Protein AF-A0A968Z3E8-F1 (afdb_monomer)

Secondary structure (DSSP, 8-state):
-------EEEE-SSEEEETTS-EEE-SSPPPGGG---HHHHHHHHHHHHHHHTT-

Sequence (55 aa):
MSRDKIKVVRVTTTEFELSDGRVYQHPIELEKDEVPTPEEFQEYCDHWKTFISSS

Solvent-accessible surface area (backbone atoms only — not comparable to full-atom values): 3355 Å² total; per-residue (Å²): 127,86,78,72,77,81,40,52,71,40,56,51,40,50,36,36,30,34,70,83,74,52,73,46,69,47,96,57,74,46,54,83,94,65,53,56,53,33,67,61,50,38,52,52,53,54,53,52,49,58,63,65,69,72,113

Nearest PDB structures (foldseek):
  6wnn-assembly1_A  TM=6.803E-01  e=2.588E+00  Bacillus subtilis
  2d0p-assembly1_C  TM=6.717E-01  e=3.337E+00  Klebsiella oxytoca
  8k2w-assembly1_N  TM=4.977E-01  e=6.302E+00  Lama glama

Structure (mmCIF, N/CA/C/O backbone):
data_AF-A0A968Z3E8-F1
#
_entry.id   AF-A0A968Z3E8-F1
#
loop_
_atom_site.group_PDB
_atom_site.id
_atom_site.type_symbol
_atom_site.label_atom_id
_atom_site.label_alt_id
_atom_site.label_comp_id
_atom_site.label_asym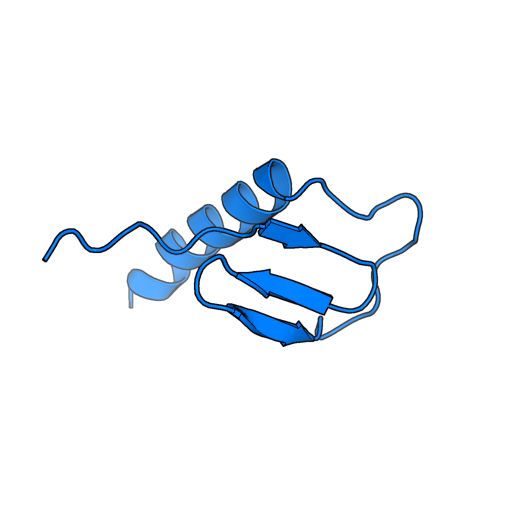_id
_atom_site.label_entity_id
_atom_site.label_seq_id
_atom_site.pdbx_PDB_ins_code
_atom_site.Cartn_x
_atom_site.Cartn_y
_atom_site.Cartn_z
_atom_site.occupancy
_atom_site.B_iso_or_equiv
_atom_site.auth_seq_id
_atom_site.auth_comp_id
_atom_site.auth_asym_id
_atom_site.auth_atom_id
_atom_site.pdbx_PDB_model_num
ATOM 1 N N . MET A 1 1 ? -7.047 7.266 -25.431 1.00 39.38 1 MET A N 1
ATOM 2 C CA . MET A 1 1 ? -7.556 6.678 -24.178 1.00 39.38 1 MET A CA 1
ATOM 3 C C . MET A 1 1 ? -6.702 7.227 -23.065 1.00 39.38 1 MET A C 1
ATOM 5 O O . MET A 1 1 ? -5.492 7.023 -23.106 1.00 39.38 1 MET A O 1
ATOM 9 N N . SER A 1 2 ? -7.287 8.021 -22.173 1.00 44.62 2 SER A N 1
ATOM 10 C CA . SER A 1 2 ? -6.600 8.450 -20.958 1.00 44.62 2 SER A CA 1
ATOM 11 C C . SER A 1 2 ? -6.109 7.183 -20.271 1.00 44.62 2 SER A C 1
ATOM 13 O O . SER A 1 2 ? -6.907 6.299 -19.982 1.00 44.62 2 SER A O 1
ATOM 15 N N . ARG A 1 3 ? -4.791 7.016 -20.124 1.00 54.28 3 ARG A N 1
ATOM 16 C CA . ARG A 1 3 ? -4.269 5.994 -19.219 1.00 54.28 3 ARG A CA 1
ATOM 17 C C . ARG A 1 3 ? -4.639 6.501 -17.838 1.00 54.28 3 ARG A C 1
ATOM 19 O O . ARG A 1 3 ? -3.880 7.293 -17.281 1.00 54.28 3 ARG A O 1
ATOM 26 N N . ASP A 1 4 ? -5.824 6.152 -17.347 1.00 60.47 4 ASP A N 1
ATOM 27 C CA . ASP A 1 4 ? -6.145 6.354 -15.944 1.00 60.47 4 ASP A CA 1
ATOM 28 C C . ASP A 1 4 ? -4.967 5.786 -15.160 1.00 60.47 4 ASP A C 1
AT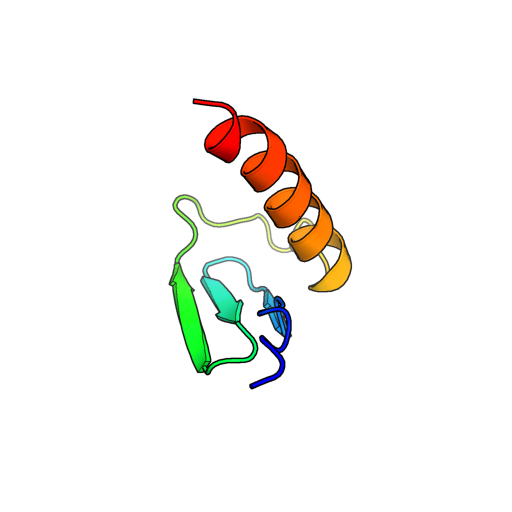OM 30 O O . ASP A 1 4 ? -4.562 4.634 -15.355 1.00 60.47 4 ASP A O 1
ATOM 34 N N . LYS A 1 5 ? -4.287 6.663 -14.412 1.00 79.12 5 LYS A N 1
ATOM 35 C CA . LYS A 1 5 ? -3.131 6.260 -13.616 1.00 79.12 5 LYS A CA 1
ATOM 36 C C . LYS A 1 5 ? -3.643 5.165 -12.693 1.00 79.12 5 LYS A C 1
ATOM 38 O O . LYS A 1 5 ? -4.507 5.436 -11.866 1.00 79.12 5 LYS A O 1
ATOM 43 N N . ILE A 1 6 ? -3.136 3.950 -12.875 1.00 88.19 6 ILE A N 1
ATOM 44 C CA . ILE A 1 6 ? -3.485 2.829 -12.012 1.00 88.19 6 ILE A CA 1
ATOM 45 C C . ILE A 1 6 ? -2.954 3.168 -10.627 1.00 88.19 6 ILE A C 1
ATOM 47 O O . ILE A 1 6 ? -1.753 3.407 -10.478 1.00 88.19 6 ILE A O 1
ATOM 51 N N . LYS A 1 7 ? -3.870 3.259 -9.665 1.00 92.94 7 LYS A N 1
ATOM 52 C CA . LYS A 1 7 ? -3.581 3.660 -8.290 1.00 92.94 7 LYS A CA 1
ATOM 53 C C . LYS A 1 7 ? -3.901 2.542 -7.321 1.00 92.94 7 LYS A C 1
ATOM 55 O O . LYS A 1 7 ? -4.751 1.705 -7.609 1.00 92.94 7 LYS A O 1
ATOM 60 N N . VAL A 1 8 ? -3.260 2.571 -6.167 1.00 95.12 8 VAL A N 1
ATOM 61 C CA . VAL A 1 8 ? -3.581 1.707 -5.036 1.00 95.12 8 VAL A CA 1
ATOM 62 C C . VAL A 1 8 ? -4.879 2.200 -4.395 1.00 95.12 8 VAL A C 1
ATOM 64 O O . VAL A 1 8 ? -5.027 3.389 -4.116 1.00 95.12 8 VAL A O 1
ATOM 67 N N . VAL A 1 9 ? -5.839 1.295 -4.200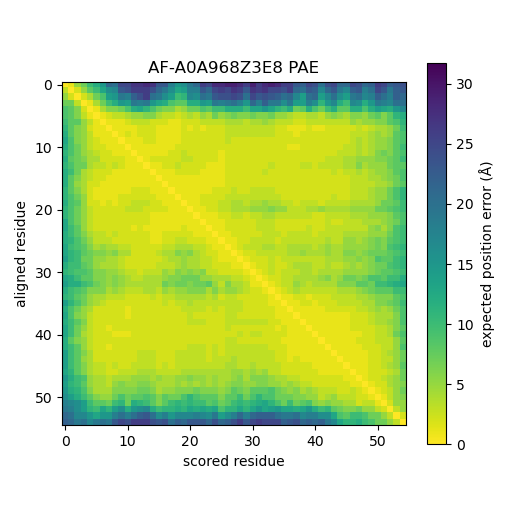 1.00 96.31 9 VAL A N 1
ATOM 68 C CA . VAL A 1 9 ? -7.164 1.605 -3.626 1.00 96.31 9 VAL A CA 1
ATOM 69 C C . VAL A 1 9 ? -7.414 0.904 -2.294 1.00 96.31 9 VAL A C 1
ATOM 71 O O . VAL A 1 9 ? -8.228 1.371 -1.501 1.00 96.31 9 VAL A O 1
ATOM 74 N N . ARG A 1 10 ? -6.694 -0.188 -2.016 1.00 96.12 10 ARG A N 1
ATOM 75 C CA . ARG A 1 10 ? -6.720 -0.897 -0.732 1.00 96.12 10 ARG A CA 1
ATOM 76 C C . ARG A 1 10 ? -5.333 -1.429 -0.417 1.00 96.12 10 ARG A C 1
ATOM 78 O O . ARG A 1 10 ? -4.664 -1.940 -1.310 1.00 96.12 10 ARG A O 1
ATOM 85 N N . VAL A 1 11 ? -4.953 -1.368 0.852 1.00 95.56 11 VAL A N 1
ATOM 86 C CA . VAL A 1 11 ? -3.757 -2.017 1.392 1.00 95.56 11 VAL A CA 1
ATOM 87 C C . VAL A 1 11 ? -4.164 -2.736 2.668 1.00 95.56 11 VAL A C 1
ATOM 89 O O . VAL A 1 11 ? -4.979 -2.238 3.444 1.00 95.56 11 VAL A O 1
ATOM 92 N N . THR A 1 12 ? -3.644 -3.937 2.850 1.00 95.88 12 THR A N 1
ATOM 93 C CA . THR A 1 12 ? -3.833 -4.766 4.040 1.00 95.88 12 THR A CA 1
ATOM 94 C C . THR A 1 12 ? -2.472 -5.293 4.491 1.00 95.88 12 THR A C 1
ATOM 96 O O . THR A 1 12 ? -1.450 -4.977 3.885 1.00 95.88 12 THR A O 1
ATOM 99 N N . THR A 1 13 ? -2.432 -6.117 5.537 1.00 95.62 13 THR A N 1
ATOM 100 C CA . THR A 1 13 ? -1.172 -6.726 5.983 1.00 95.62 13 THR A CA 1
ATOM 101 C C . THR A 1 13 ? -0.578 -7.681 4.945 1.00 95.62 13 THR A C 1
ATOM 103 O O . THR A 1 13 ? 0.641 -7.796 4.845 1.00 95.62 13 THR A O 1
ATOM 106 N N . THR A 1 14 ? -1.417 -8.346 4.149 1.00 96.19 14 THR A N 1
ATOM 107 C CA . THR A 1 14 ? -1.012 -9.447 3.262 1.00 96.19 14 THR A CA 1
ATOM 108 C C . THR A 1 14 ? -1.156 -9.140 1.775 1.00 96.19 14 THR A C 1
ATOM 110 O O . THR A 1 14 ? -0.594 -9.867 0.958 1.00 96.19 14 THR A O 1
ATOM 113 N N . GLU A 1 15 ? -1.909 -8.109 1.395 1.00 96.44 15 GLU A N 1
ATOM 114 C CA . GLU A 1 15 ? -2.216 -7.786 -0.003 1.00 96.44 15 GLU A CA 1
ATOM 115 C C . GLU A 1 15 ? -2.559 -6.306 -0.229 1.00 96.44 15 GLU A C 1
ATOM 117 O O . GLU A 1 15 ? -3.006 -5.607 0.685 1.00 96.44 15 GLU A O 1
ATOM 122 N N . PHE A 1 16 ? -2.453 -5.864 -1.484 1.00 95.62 16 PHE A N 1
ATOM 123 C CA . PHE A 1 16 ? -2.966 -4.580 -1.959 1.00 95.62 16 PHE A CA 1
ATOM 124 C C . PHE A 1 16 ? -3.763 -4.728 -3.260 1.00 95.62 16 PHE A C 1
ATOM 126 O O . PHE A 1 16 ? -3.497 -5.606 -4.082 1.00 95.62 16 PHE A O 1
ATOM 133 N N . GLU A 1 17 ? -4.737 -3.839 -3.453 1.00 96.31 17 GLU A N 1
ATOM 134 C CA . GLU A 1 17 ? -5.613 -3.784 -4.626 1.00 96.31 17 GLU A CA 1
ATOM 135 C C . GLU A 1 17 ? -5.363 -2.502 -5.424 1.00 96.31 17 GLU A C 1
ATOM 137 O O . GLU A 1 17 ? -5.186 -1.416 -4.860 1.00 96.31 17 GLU A O 1
ATOM 142 N N . LEU A 1 18 ? -5.376 -2.632 -6.747 1.00 94.81 18 LEU A N 1
ATOM 143 C CA . LEU A 1 18 ? -5.263 -1.538 -7.697 1.00 94.81 18 LEU A CA 1
ATOM 144 C C . LEU A 1 18 ? -6.629 -1.136 -8.257 1.00 94.81 18 LEU A C 1
ATOM 146 O O . LEU A 1 18 ? -7.554 -1.936 -8.345 1.00 94.81 18 LEU A O 1
ATOM 150 N N . SER A 1 19 ? -6.730 0.103 -8.729 1.00 95.00 19 SER A N 1
ATOM 151 C CA . SER A 1 19 ? -7.956 0.692 -9.278 1.00 95.00 19 SER A CA 1
ATOM 152 C C . SER A 1 19 ? -8.512 -0.021 -10.517 1.00 95.00 19 SER A C 1
ATOM 154 O O . SER A 1 19 ? -9.630 0.264 -10.931 1.00 95.00 19 SER A O 1
ATOM 156 N N . ASP A 1 20 ? -7.736 -0.905 -11.142 1.00 92.81 20 ASP A N 1
ATOM 157 C CA . ASP A 1 20 ? -8.166 -1.746 -12.260 1.00 92.81 20 ASP A CA 1
ATOM 158 C C . ASP A 1 20 ? -8.607 -3.158 -11.829 1.00 92.81 20 ASP A C 1
ATOM 160 O O . ASP A 1 20 ? -8.838 -4.019 -12.677 1.00 92.81 20 ASP A O 1
ATOM 164 N N . GLY A 1 21 ? -8.736 -3.394 -10.520 1.00 93.69 21 GLY A N 1
ATOM 165 C CA . GLY A 1 21 ? -9.216 -4.641 -9.926 1.00 93.69 21 GLY A CA 1
ATOM 166 C C . GLY A 1 21 ? -8.140 -5.712 -9.737 1.00 93.69 21 GLY A C 1
ATOM 167 O O . GLY A 1 21 ? -8.456 -6.826 -9.322 1.00 93.69 21 GLY A O 1
ATOM 168 N N . ARG A 1 22 ? -6.868 -5.419 -10.038 1.00 94.81 22 ARG A N 1
ATOM 169 C CA . ARG A 1 22 ? -5.768 -6.351 -9.755 1.00 94.81 22 ARG A CA 1
ATOM 170 C C . ARG A 1 22 ? -5.414 -6.348 -8.273 1.00 94.81 22 ARG A C 1
ATOM 172 O O . ARG A 1 22 ? -5.258 -5.286 -7.679 1.00 94.81 22 ARG A O 1
ATOM 179 N N . VAL A 1 23 ? -5.206 -7.541 -7.719 1.00 96.00 23 VAL A N 1
ATOM 180 C CA . VAL A 1 23 ? -4.794 -7.760 -6.328 1.00 96.00 23 VAL A CA 1
ATOM 181 C C . VAL A 1 23 ? -3.434 -8.447 -6.310 1.00 96.00 23 VAL A C 1
ATOM 183 O O . VAL A 1 23 ? -3.217 -9.422 -7.033 1.00 96.00 23 VAL A O 1
ATOM 186 N N . TYR A 1 24 ? -2.526 -7.943 -5.484 1.00 93.88 24 TYR A N 1
ATOM 187 C CA . TYR A 1 24 ? -1.177 -8.471 -5.321 1.00 93.88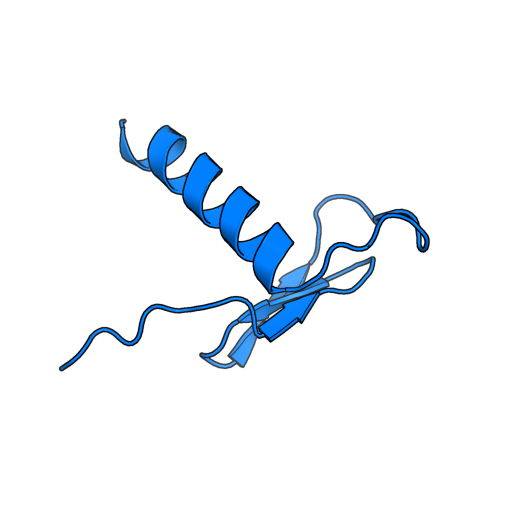 24 TYR A CA 1
ATOM 188 C C . TYR A 1 24 ? -0.926 -8.808 -3.858 1.00 93.88 24 TYR A C 1
ATOM 190 O O . TYR A 1 24 ? -1.192 -7.992 -2.980 1.00 93.88 24 TYR A O 1
ATOM 198 N N . GLN A 1 25 ? -0.379 -9.995 -3.598 1.00 95.81 25 GLN A N 1
ATOM 199 C CA . GLN A 1 25 ? 0.076 -10.351 -2.259 1.00 95.81 25 GLN A CA 1
ATOM 200 C C . GLN A 1 25 ? 1.413 -9.684 -1.946 1.00 95.81 25 GLN A C 1
ATOM 202 O O . GLN A 1 25 ? 2.282 -9.551 -2.813 1.00 95.81 25 GLN A O 1
ATOM 207 N N . HIS A 1 26 ? 1.580 -9.288 -0.691 1.00 90.12 26 HIS A N 1
ATOM 208 C CA . HIS A 1 26 ? 2.856 -8.830 -0.185 1.00 90.12 26 HIS A CA 1
ATOM 209 C C . HIS A 1 26 ? 3.824 -10.017 -0.106 1.00 90.12 26 HIS A C 1
ATOM 211 O O . HIS A 1 26 ? 3.426 -11.117 0.281 1.00 90.12 26 HIS A O 1
ATOM 217 N N . PRO A 1 27 ? 5.107 -9.818 -0.448 1.00 88.31 27 PRO A N 1
ATOM 218 C CA . PRO A 1 27 ? 6.119 -10.863 -0.307 1.00 88.31 27 PRO A CA 1
ATOM 219 C C . PRO A 1 27 ? 6.392 -11.223 1.162 1.00 88.31 27 PRO A C 1
ATOM 221 O O . PRO A 1 27 ? 6.875 -12.316 1.445 1.00 88.31 27 PRO A O 1
ATOM 224 N N . ILE A 1 28 ? 6.083 -10.306 2.081 1.00 89.38 28 ILE A N 1
ATOM 225 C CA . ILE A 1 28 ? 6.134 -10.474 3.533 1.00 89.38 28 ILE A CA 1
ATOM 226 C C . ILE A 1 28 ? 4.869 -9.867 4.141 1.00 89.38 28 ILE A C 1
ATOM 228 O O . ILE A 1 28 ? 4.386 -8.845 3.656 1.00 89.38 28 ILE A O 1
ATOM 232 N N . GLU A 1 29 ? 4.326 -10.489 5.183 1.00 91.94 29 GLU A N 1
ATOM 233 C CA . GLU A 1 29 ? 3.197 -9.915 5.917 1.00 91.94 29 GLU A CA 1
ATOM 234 C C . GLU A 1 29 ? 3.665 -8.674 6.687 1.00 91.94 29 GLU A C 1
ATOM 236 O O . GLU A 1 29 ? 4.685 -8.719 7.374 1.00 91.94 29 GLU A O 1
ATOM 241 N N . LEU A 1 30 ? 2.941 -7.566 6.535 1.00 90.56 30 LEU A N 1
ATOM 242 C CA . LEU A 1 30 ? 3.200 -6.338 7.285 1.00 90.56 30 LEU A CA 1
ATOM 243 C C . LEU A 1 30 ? 2.661 -6.468 8.708 1.00 90.56 30 LEU A C 1
ATOM 245 O O . LEU A 1 30 ? 1.622 -7.098 8.932 1.00 90.56 30 LEU A O 1
ATOM 249 N N . GLU A 1 31 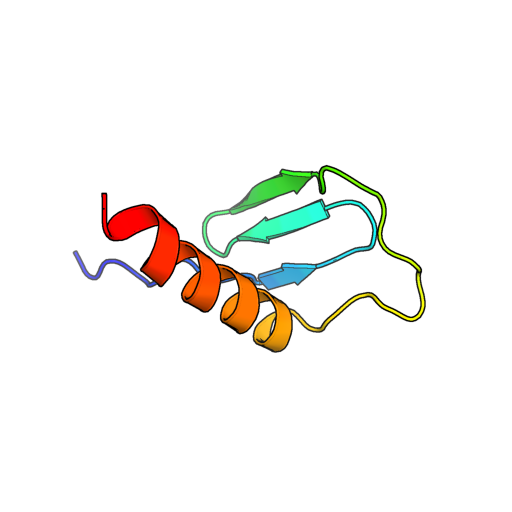? 3.318 -5.812 9.661 1.00 92.62 31 GLU A N 1
ATOM 250 C CA . GLU A 1 31 ? 2.773 -5.682 11.008 1.00 92.62 31 GLU A CA 1
ATOM 251 C C . GLU A 1 31 ? 1.468 -4.871 10.972 1.00 92.62 31 GLU A C 1
ATOM 253 O O . GLU A 1 31 ? 1.316 -3.928 10.194 1.00 92.62 31 GLU A O 1
ATOM 258 N N . LYS A 1 32 ? 0.487 -5.242 11.806 1.00 85.94 32 LYS A N 1
ATOM 259 C CA . LYS A 1 32 ? -0.851 -4.618 11.789 1.00 85.94 32 LYS A CA 1
ATOM 260 C C . LYS A 1 32 ? -0.817 -3.116 12.056 1.00 85.94 32 LYS A C 1
ATOM 262 O O . LYS A 1 32 ? -1.610 -2.386 11.469 1.00 85.94 32 LYS A O 1
ATOM 267 N N . ASP A 1 33 ? 0.084 -2.684 12.928 1.00 90.00 33 ASP A N 1
ATOM 268 C CA . ASP A 1 33 ? 0.270 -1.280 13.290 1.00 90.00 33 ASP A CA 1
ATOM 269 C C . ASP A 1 33 ? 1.103 -0.504 12.249 1.00 90.00 33 ASP A C 1
ATOM 271 O O . ASP A 1 33 ? 1.183 0.719 12.319 1.00 90.00 33 ASP A O 1
ATOM 275 N N . GLU A 1 34 ? 1.678 -1.199 11.261 1.00 89.00 34 GLU A N 1
ATOM 276 C CA . GLU A 1 34 ? 2.517 -0.632 10.197 1.00 89.00 34 GLU A CA 1
ATOM 277 C C . GLU A 1 34 ? 1.859 -0.692 8.810 1.00 89.00 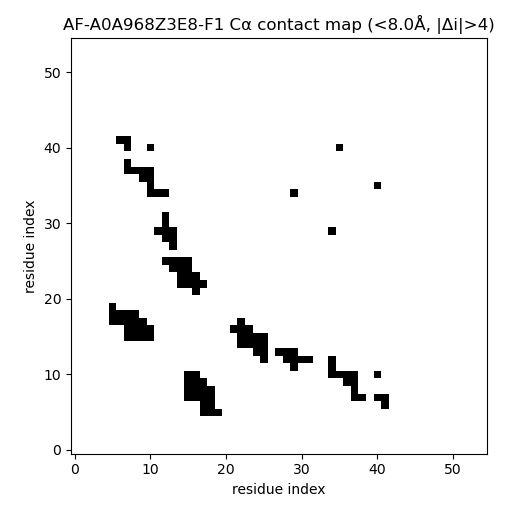34 GLU A C 1
ATOM 279 O O . GLU A 1 34 ? 2.514 -0.419 7.805 1.00 89.00 34 GLU A O 1
ATOM 284 N N . VAL A 1 35 ? 0.572 -1.051 8.715 1.00 92.75 35 VAL A N 1
ATOM 285 C CA . VAL A 1 35 ? -0.138 -1.039 7.427 1.00 92.75 35 VAL A CA 1
ATOM 286 C C . VAL A 1 35 ? -0.313 0.413 6.970 1.00 92.75 35 VAL A C 1
ATOM 288 O O . VAL A 1 35 ? -1.069 1.155 7.604 1.00 92.75 35 VAL A O 1
ATOM 291 N N . PRO A 1 36 ? 0.335 0.831 5.868 1.00 92.75 36 PRO A N 1
ATOM 292 C CA . PRO A 1 36 ? 0.240 2.202 5.398 1.00 92.75 36 PRO A CA 1
ATOM 293 C C . PRO A 1 36 ? -1.125 2.462 4.764 1.00 92.75 36 PRO A C 1
ATOM 295 O O . PRO A 1 36 ? -1.823 1.549 4.302 1.00 92.75 36 PRO A O 1
ATOM 298 N N . THR A 1 37 ? -1.494 3.734 4.672 1.00 95.19 37 THR A N 1
ATOM 299 C CA . THR A 1 37 ? -2.647 4.138 3.868 1.00 95.19 37 THR A CA 1
ATOM 300 C C . THR A 1 37 ? -2.389 3.879 2.373 1.00 95.19 37 THR A C 1
ATOM 302 O O . THR A 1 37 ? -1.236 3.815 1.933 1.00 95.19 37 THR A O 1
ATOM 305 N N . PRO A 1 38 ? -3.440 3.755 1.538 1.00 94.81 38 PRO A N 1
ATOM 306 C CA . PRO A 1 38 ? -3.267 3.595 0.093 1.00 94.81 38 PRO A CA 1
ATOM 307 C C . PRO A 1 38 ? -2.445 4.713 -0.563 1.00 94.81 38 PRO A C 1
ATOM 309 O O . PRO A 1 38 ? -1.726 4.455 -1.526 1.00 94.81 38 PRO A O 1
ATOM 312 N N . GLU A 1 39 ? -2.531 5.941 -0.044 1.00 93.25 39 GLU A N 1
ATOM 313 C CA . GLU A 1 39 ? -1.781 7.095 -0.549 1.00 93.25 39 GLU A CA 1
ATOM 314 C C . GLU A 1 39 ? -0.285 6.977 -0.230 1.00 93.25 39 GLU A C 1
ATOM 316 O O . GLU A 1 39 ? 0.536 7.098 -1.137 1.00 93.25 39 GLU A O 1
ATOM 321 N N . GLU A 1 40 ? 0.076 6.637 1.009 1.00 94.06 40 GLU A N 1
ATOM 322 C CA . GLU A 1 40 ? 1.474 6.398 1.403 1.00 94.06 40 GLU A CA 1
ATOM 323 C C . GLU A 1 40 ? 2.079 5.217 0.631 1.00 94.06 40 GLU A C 1
ATOM 325 O O . GLU A 1 40 ? 3.200 5.283 0.121 1.00 94.06 40 GLU A O 1
ATOM 330 N N . PHE A 1 41 ? 1.312 4.135 0.463 1.00 93.56 41 PHE A N 1
ATOM 331 C CA . PHE A 1 41 ? 1.770 2.984 -0.312 1.00 93.56 41 PHE A CA 1
ATOM 332 C C . PHE A 1 41 ? 1.959 3.312 -1.799 1.00 93.56 41 PHE A C 1
ATOM 334 O O . PHE A 1 41 ? 2.877 2.794 -2.445 1.00 93.56 41 PHE A O 1
ATOM 341 N N . GLN A 1 42 ? 1.127 4.203 -2.347 1.00 93.19 42 GLN A N 1
ATOM 342 C CA . GLN A 1 42 ? 1.293 4.715 -3.703 1.00 93.19 42 GLN A CA 1
ATOM 343 C C . GLN A 1 42 ? 2.615 5.477 -3.855 1.00 93.19 42 GLN A C 1
ATOM 345 O O . GLN A 1 42 ? 3.284 5.297 -4.873 1.00 93.19 42 GLN A O 1
ATOM 350 N N . GLU A 1 43 ? 3.021 6.277 -2.866 1.00 93.00 43 GLU 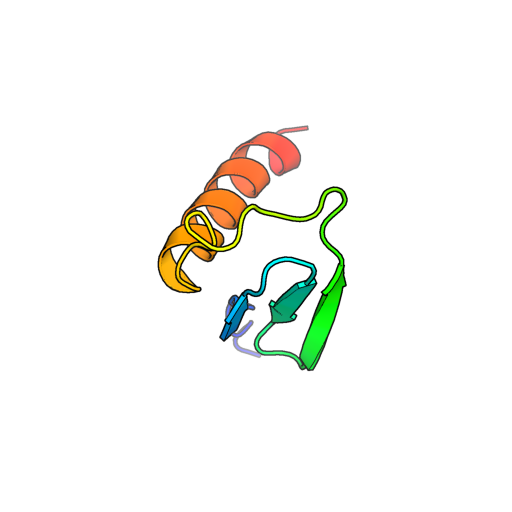A N 1
ATOM 351 C CA . GLU A 1 43 ? 4.303 6.990 -2.902 1.00 93.00 43 GLU A CA 1
ATOM 352 C C . GLU A 1 43 ? 5.490 6.023 -2.922 1.00 93.00 43 GLU A C 1
ATOM 354 O O . GLU A 1 43 ? 6.405 6.200 -3.730 1.00 93.00 43 GLU A O 1
ATOM 359 N N . TYR A 1 44 ? 5.453 4.951 -2.121 1.00 90.00 44 TYR A N 1
ATOM 360 C CA . TYR A 1 44 ? 6.469 3.897 -2.197 1.00 90.00 44 TYR A CA 1
ATOM 361 C C . TYR A 1 44 ? 6.504 3.258 -3.586 1.00 90.00 44 TYR A C 1
ATOM 363 O O . TYR A 1 44 ? 7.573 3.149 -4.190 1.00 90.00 44 TYR A O 1
ATOM 371 N N . CYS A 1 45 ? 5.346 2.873 -4.128 1.00 88.81 45 CYS A N 1
ATOM 372 C CA . CYS A 1 45 ? 5.255 2.285 -5.464 1.00 88.81 45 CYS A CA 1
ATOM 373 C C . CYS A 1 45 ? 5.826 3.218 -6.546 1.00 88.81 45 CYS A C 1
ATOM 375 O O . CYS A 1 45 ? 6.599 2.780 -7.403 1.00 88.81 45 CYS A O 1
ATOM 377 N N . ASP A 1 46 ? 5.479 4.505 -6.499 1.00 89.44 46 ASP A N 1
ATOM 378 C CA . ASP A 1 46 ? 5.936 5.515 -7.455 1.00 89.44 46 ASP A CA 1
ATOM 379 C C . ASP A 1 46 ? 7.446 5.779 -7.328 1.00 89.44 46 ASP A C 1
ATOM 381 O O . ASP A 1 46 ? 8.150 5.898 -8.341 1.00 89.44 46 ASP A O 1
ATOM 385 N N . HIS A 1 47 ? 7.966 5.792 -6.098 1.00 87.81 47 HIS A N 1
ATOM 386 C CA . HIS A 1 47 ? 9.394 5.898 -5.819 1.00 87.81 47 HIS A CA 1
ATOM 387 C C . HIS A 1 47 ? 10.157 4.718 -6.435 1.00 87.81 47 HIS A C 1
ATOM 389 O O . HIS A 1 47 ? 11.022 4.923 -7.288 1.00 87.81 47 HIS A O 1
ATOM 395 N N . TRP A 1 48 ? 9.786 3.474 -6.110 1.00 85.12 48 TRP A N 1
ATOM 396 C CA . TRP A 1 48 ? 10.436 2.274 -6.657 1.00 85.12 48 TRP A CA 1
ATOM 397 C C . TRP A 1 48 ? 10.338 2.184 -8.181 1.00 85.12 48 TRP A C 1
ATOM 399 O O . TRP A 1 48 ? 11.309 1.819 -8.843 1.00 85.12 48 TRP A O 1
ATOM 409 N N . LYS A 1 49 ? 9.202 2.572 -8.768 1.00 84.75 49 LYS A N 1
ATOM 410 C CA . LYS A 1 49 ? 9.024 2.607 -10.225 1.00 84.75 49 LYS A CA 1
ATOM 411 C C . LYS A 1 49 ? 10.033 3.527 -10.915 1.00 84.75 49 LYS A C 1
ATOM 413 O O . LYS A 1 49 ? 10.512 3.199 -12.001 1.00 84.75 49 LYS A O 1
ATOM 418 N N . THR A 1 50 ? 10.378 4.649 -10.286 1.00 81.50 50 THR A N 1
ATOM 419 C CA . THR A 1 50 ? 11.398 5.574 -10.799 1.00 81.50 50 THR A CA 1
ATOM 420 C C . THR A 1 50 ? 12.771 4.899 -10.859 1.00 81.50 50 THR A C 1
ATOM 422 O O . THR A 1 50 ? 13.460 4.999 -11.875 1.00 81.50 50 THR A O 1
ATOM 425 N N . PHE A 1 51 ? 13.130 4.128 -9.829 1.00 77.62 51 PHE A N 1
ATOM 426 C CA . PHE A 1 51 ? 14.386 3.371 -9.799 1.00 77.62 51 PHE A CA 1
ATOM 427 C C . PHE A 1 51 ? 14.412 2.223 -10.813 1.00 77.62 51 PHE A C 1
ATOM 429 O O . 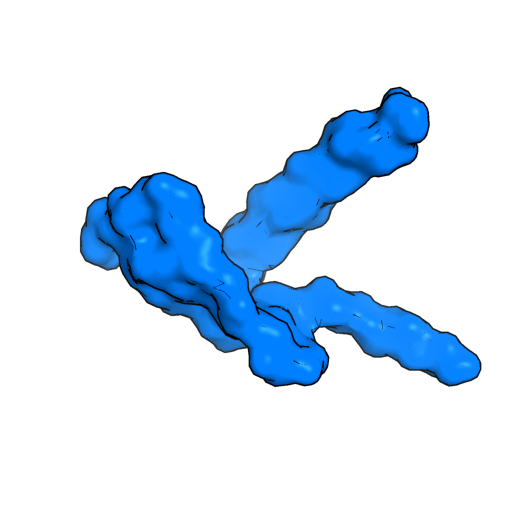PHE A 1 51 ? 15.386 2.076 -11.545 1.00 77.62 51 PHE A O 1
ATOM 436 N N . ILE A 1 52 ? 13.339 1.432 -10.899 1.00 79.19 52 ILE A N 1
ATOM 437 C CA . ILE A 1 52 ? 13.304 0.219 -11.732 1.00 79.19 52 ILE A CA 1
ATOM 438 C C . ILE A 1 52 ? 13.166 0.552 -13.227 1.00 79.19 52 ILE A C 1
ATOM 440 O O . ILE A 1 52 ? 13.678 -0.184 -14.064 1.00 79.19 52 ILE A O 1
ATOM 444 N N . SER A 1 53 ? 12.516 1.666 -13.592 1.00 68.25 53 SER A N 1
ATOM 445 C CA . SER A 1 53 ? 12.392 2.073 -15.006 1.00 68.25 53 SER A CA 1
ATOM 446 C C . SER A 1 53 ? 13.629 2.782 -15.576 1.00 68.25 53 SER A C 1
ATOM 448 O O . SER A 1 53 ? 13.631 3.136 -16.751 1.00 68.25 53 SER A O 1
ATOM 450 N N . SER A 1 54 ? 14.673 2.975 -14.761 1.00 59.25 54 SER A N 1
ATOM 451 C CA . SER A 1 54 ? 15.950 3.578 -15.171 1.00 59.25 54 SER A CA 1
ATOM 452 C C . SER A 1 54 ? 17.004 2.539 -15.610 1.00 59.25 54 SER A C 1
ATOM 454 O O . SER A 1 54 ? 18.198 2.835 -15.570 1.00 59.25 54 SER A O 1
ATOM 456 N N . SER A 1 55 ? 16.588 1.327 -16.007 1.00 47.56 55 SER A N 1
ATOM 457 C CA . SER A 1 55 ? 17.434 0.278 -16.616 1.00 47.56 55 SER A CA 1
ATOM 458 C C . SER A 1 55 ? 17.073 0.019 -18.072 1.00 47.56 55 SER A C 1
ATOM 460 O O . SER A 1 55 ? 15.866 0.070 -18.396 1.00 47.56 55 SER A 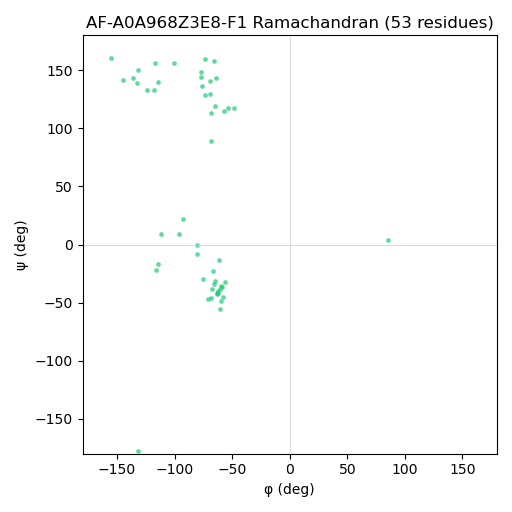O 1
#

pLDDT: mean 86.63, std 13.87, range [39.38, 96.44]

Mean predicted aligned error: 5.47 Å

Radius of gyration: 12.1 Å; Cα contacts (8 Å, |Δi|>4): 58; chains: 1; bounding box: 27×19×38 Å

Foldseek 3Di:
DPPPPWFWDDWAQFWTATPVGDIDGDPHGHDRVPTDDSVVVRVVVVVVCVVVVVD